Protein AF-A0A3B0ZQC6-F1 (afdb_monomer_lite)

pLDDT: mean 81.25, std 19.25, range [37.91, 97.5]

InterPro domains:
  IPR002727 Protein of unknown function DUF47 [PTHR36536] (2-80)
  IPR018445 Putative phosphate transport regulator [PF01865] (7-80)
  IPR038078 PhoU-like domain superfamily [G3DSA:1.20.58.220] (1-80)

Radius of gyration: 18.45 Å; chains: 1; bounding box: 35×27×53 Å

Secondary structure (DSSP, 8-state):
---TTHHHHSS-TTHHHHHHHHHHHHHHHHHHHHHHHHHTT-HHHHHHHHHHHHHHHHHHHHHHHHHHHHS-TT---S--

Organism: NCBI:txid652676

Structure (mmCIF, N/CA/C/O backbone):
data_AF-A0A3B0ZQC6-F1
#
_entry.id   AF-A0A3B0ZQC6-F1
#
loop_
_atom_site.group_PDB
_atom_site.id
_atom_site.type_symbol
_atom_site.label_atom_id
_atom_site.label_alt_id
_atom_site.label_comp_id
_atom_site.label_asym_id
_atom_site.label_entity_id
_atom_site.label_seq_id
_atom_site.pdbx_PDB_ins_code
_atom_site.Cartn_x
_atom_site.Cartn_y
_atom_site.Cartn_z
_atom_site.occupancy
_atom_site.B_iso_or_equiv
_atom_site.auth_seq_id
_atom_site.auth_comp_id
_atom_site.auth_asym_id
_atom_site.auth_atom_id
_atom_site.pdbx_PDB_model_num
ATOM 1 N N . MET A 1 1 ? 19.871 -17.181 -36.425 1.00 37.91 1 MET A N 1
ATOM 2 C CA . MET A 1 1 ? 19.779 -15.719 -36.616 1.00 37.91 1 MET A CA 1
ATOM 3 C C . MET A 1 1 ? 18.750 -15.203 -35.633 1.00 37.91 1 MET A C 1
ATOM 5 O O . MET A 1 1 ? 17.605 -15.628 -35.688 1.00 37.91 1 MET A O 1
ATOM 9 N N . SER A 1 2 ? 19.197 -14.430 -34.650 1.00 42.81 2 SER A N 1
ATOM 10 C CA . SER A 1 2 ? 18.386 -13.911 -33.550 1.00 42.81 2 SER A CA 1
ATOM 11 C C . SER A 1 2 ? 17.349 -12.917 -34.074 1.00 42.81 2 SER A C 1
ATOM 13 O O . SER A 1 2 ? 17.698 -11.890 -34.652 1.00 42.81 2 SER A O 1
ATOM 15 N N . ASN A 1 3 ? 16.067 -13.235 -33.876 1.00 44.22 3 ASN A N 1
ATOM 16 C CA . ASN A 1 3 ? 14.941 -12.374 -34.229 1.00 44.22 3 ASN A CA 1
ATOM 17 C C . ASN A 1 3 ? 14.928 -11.128 -33.329 1.00 44.22 3 ASN A C 1
ATOM 19 O O . ASN A 1 3 ? 14.244 -11.090 -32.311 1.00 44.22 3 ASN A O 1
ATOM 23 N N . TYR A 1 4 ? 15.673 -10.102 -33.740 1.00 57.44 4 TYR A N 1
ATOM 24 C CA . TYR A 1 4 ? 15.719 -8.756 -33.153 1.00 57.44 4 TYR A CA 1
ATOM 25 C C . TYR A 1 4 ? 14.319 -8.138 -32.965 1.00 57.44 4 TYR A C 1
ATOM 27 O O . TYR A 1 4 ? 14.058 -7.399 -32.019 1.00 57.44 4 TYR A O 1
ATOM 35 N N . VAL A 1 5 ? 13.385 -8.523 -33.836 1.00 53.66 5 VAL A N 1
ATOM 36 C CA . VAL A 1 5 ? 11.981 -8.107 -33.795 1.00 53.66 5 VAL A CA 1
ATOM 37 C C . VAL A 1 5 ? 11.223 -8.793 -32.648 1.00 53.66 5 VAL A C 1
ATOM 39 O O . VAL A 1 5 ? 10.422 -8.161 -31.975 1.00 53.66 5 VAL A O 1
ATOM 42 N N . TYR A 1 6 ? 11.525 -10.057 -32.333 1.00 47.50 6 TYR A N 1
ATOM 43 C CA . TYR A 1 6 ? 10.880 -10.778 -31.226 1.00 47.50 6 TYR A CA 1
ATOM 44 C C . TYR A 1 6 ? 11.316 -10.235 -29.855 1.00 47.50 6 TYR A C 1
ATOM 46 O O . TYR A 1 6 ? 10.504 -10.156 -28.940 1.00 47.50 6 TYR A O 1
ATOM 54 N N . SER A 1 7 ? 12.558 -9.752 -29.722 1.00 51.38 7 SER A N 1
ATOM 55 C CA . SER A 1 7 ? 13.003 -9.025 -28.520 1.00 51.38 7 SER A CA 1
ATOM 56 C C . SER A 1 7 ? 12.371 -7.637 -28.354 1.00 51.38 7 SER A C 1
ATOM 58 O O . SER A 1 7 ? 12.447 -7.082 -27.264 1.00 51.38 7 SER A O 1
ATOM 60 N N . MET A 1 8 ? 11.734 -7.086 -29.394 1.00 54.31 8 MET A N 1
ATOM 61 C CA . MET A 1 8 ? 10.955 -5.841 -29.306 1.00 54.31 8 MET A CA 1
ATOM 62 C C . MET A 1 8 ? 9.480 -6.072 -28.936 1.00 54.31 8 MET A C 1
ATOM 64 O O . MET A 1 8 ? 8.817 -5.132 -28.511 1.00 54.31 8 MET A O 1
ATOM 68 N N . PHE A 1 9 ? 8.971 -7.306 -29.055 1.00 55.88 9 PHE A N 1
ATOM 69 C CA . PHE A 1 9 ? 7.561 -7.649 -28.803 1.00 55.88 9 PHE A CA 1
ATOM 70 C C . PHE A 1 9 ? 7.357 -8.753 -27.742 1.00 55.88 9 PHE A C 1
ATOM 72 O O . PHE A 1 9 ? 6.228 -9.173 -27.506 1.00 55.88 9 PHE A O 1
ATOM 79 N N . GLY A 1 10 ? 8.425 -9.218 -27.080 1.00 46.97 10 GLY A N 1
ATOM 80 C CA . GLY A 1 10 ? 8.409 -10.315 -26.093 1.00 46.97 10 GLY A CA 1
ATOM 81 C C . GLY A 1 10 ? 7.844 -9.979 -24.703 1.00 46.97 10 GLY A C 1
ATOM 82 O O . GLY A 1 10 ? 7.867 -10.818 -23.810 1.00 46.97 10 GLY A O 1
ATOM 83 N N . GLY A 1 11 ? 7.324 -8.773 -24.515 1.00 53.31 11 GLY A N 1
ATOM 84 C CA . GLY A 1 11 ? 6.568 -8.328 -23.350 1.00 53.31 11 GLY A CA 1
ATOM 85 C C . GLY A 1 11 ? 5.983 -6.974 -23.711 1.00 53.31 11 GLY A C 1
ATOM 86 O O . GLY A 1 11 ? 6.697 -6.145 -24.275 1.00 53.31 11 GLY A O 1
ATOM 87 N N . SER A 1 12 ? 4.686 -6.758 -23.489 1.00 60.84 12 SER A N 1
ATOM 88 C CA . SER A 1 12 ? 4.072 -5.470 -23.820 1.00 60.84 12 SER A CA 1
ATOM 89 C C . SER A 1 12 ? 4.890 -4.346 -23.165 1.00 60.84 12 SER A C 1
ATOM 91 O O . SER A 1 12 ? 5.112 -4.414 -21.955 1.00 60.84 12 SER A O 1
ATOM 93 N N . PRO A 1 13 ? 5.324 -3.300 -23.893 1.00 61.06 13 PRO A N 1
ATOM 94 C CA . PRO A 1 13 ? 6.033 -2.164 -23.295 1.00 61.06 13 PRO A CA 1
ATOM 95 C C . PRO A 1 13 ? 5.187 -1.430 -22.237 1.00 61.06 13 PRO A C 1
ATOM 97 O O . PRO A 1 13 ? 5.707 -0.611 -21.486 1.00 61.06 13 PRO A O 1
ATOM 100 N N . MET A 1 14 ? 3.892 -1.757 -22.147 1.00 71.38 14 M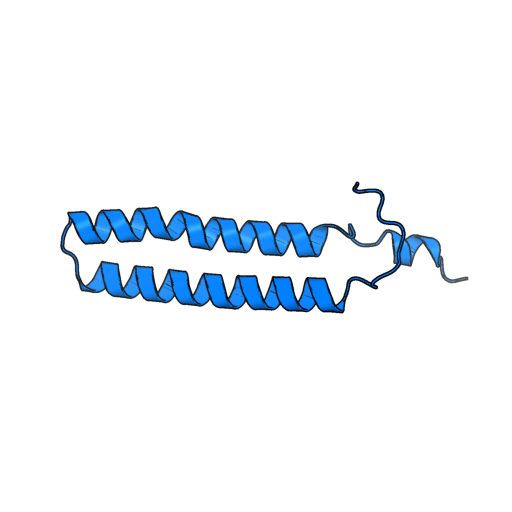ET A N 1
ATOM 101 C CA . MET A 1 14 ? 2.960 -1.279 -21.128 1.00 71.38 14 MET A CA 1
ATOM 102 C C . MET A 1 14 ? 2.894 -2.165 -19.879 1.00 71.38 14 MET A C 1
ATOM 104 O O . MET A 1 14 ? 2.285 -1.748 -18.900 1.00 71.38 14 MET A O 1
ATOM 108 N N . GLN A 1 15 ? 3.491 -3.361 -19.874 1.00 78.50 15 GLN A N 1
ATOM 109 C CA . GLN A 1 15 ? 3.435 -4.277 -18.729 1.00 78.50 15 GLN A CA 1
ATOM 110 C C . GLN A 1 15 ? 3.920 -3.612 -17.426 1.00 78.50 15 GLN A C 1
ATOM 112 O O . GLN A 1 15 ? 3.169 -3.633 -16.455 1.00 78.50 15 GLN A O 1
ATOM 117 N N . PRO A 1 16 ? 5.065 -2.897 -17.394 1.00 82.12 16 PRO A N 1
ATOM 118 C CA . PRO A 1 16 ? 5.515 -2.244 -16.162 1.00 82.12 16 PRO A CA 1
ATOM 119 C C . PRO A 1 16 ? 4.577 -1.117 -15.700 1.00 82.12 16 PRO A C 1
ATOM 121 O O . PRO A 1 16 ? 4.496 -0.813 -14.510 1.00 82.12 16 PRO A O 1
ATOM 124 N N . LEU A 1 17 ? 3.860 -0.487 -16.638 1.00 85.19 17 LEU A N 1
ATOM 125 C CA . LEU A 1 17 ? 2.840 0.512 -16.328 1.00 85.19 17 LEU A CA 1
ATOM 126 C C . LEU A 1 17 ? 1.602 -0.151 -15.710 1.00 85.19 17 LEU A C 1
ATOM 128 O O . LEU A 1 17 ? 1.076 0.357 -14.726 1.00 85.19 17 LEU A O 1
ATOM 132 N N . GLN A 1 18 ? 1.163 -1.288 -16.255 1.00 87.94 18 GLN A N 1
ATOM 133 C CA . GLN A 1 18 ? 0.047 -2.069 -15.715 1.00 87.94 18 GLN A CA 1
ATOM 134 C C . GLN A 1 18 ? 0.357 -2.587 -14.309 1.00 87.94 18 GLN A C 1
ATOM 136 O O . GLN A 1 18 ? -0.491 -2.474 -13.428 1.00 87.94 18 GLN A O 1
ATOM 141 N N . ASP A 1 19 ? 1.579 -3.066 -14.077 1.00 89.62 19 ASP A N 1
ATOM 142 C CA . ASP A 1 19 ? 2.023 -3.525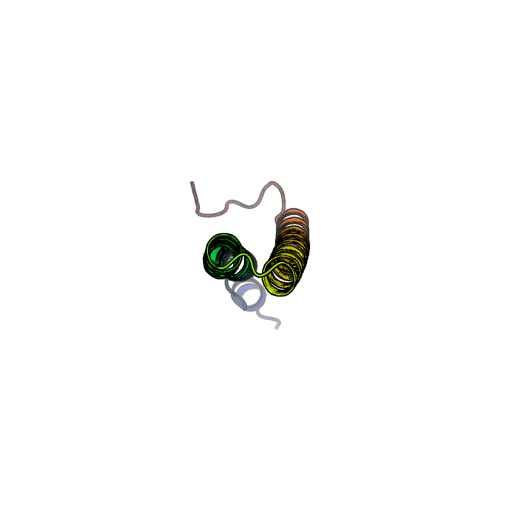 -12.760 1.00 89.62 19 ASP A CA 1
ATOM 143 C C . ASP A 1 19 ? 2.008 -2.368 -11.744 1.00 89.62 19 ASP A C 1
ATOM 145 O O . ASP A 1 19 ? 1.499 -2.510 -10.632 1.00 89.62 19 ASP A O 1
ATOM 149 N N . HIS A 1 20 ? 2.481 -1.177 -12.140 1.00 92.50 20 HIS A N 1
ATOM 150 C CA . HIS A 1 20 ? 2.371 0.025 -11.309 1.00 92.50 20 HIS A CA 1
ATOM 151 C C . HIS A 1 20 ? 0.908 0.408 -11.033 1.00 92.50 20 HIS A C 1
AT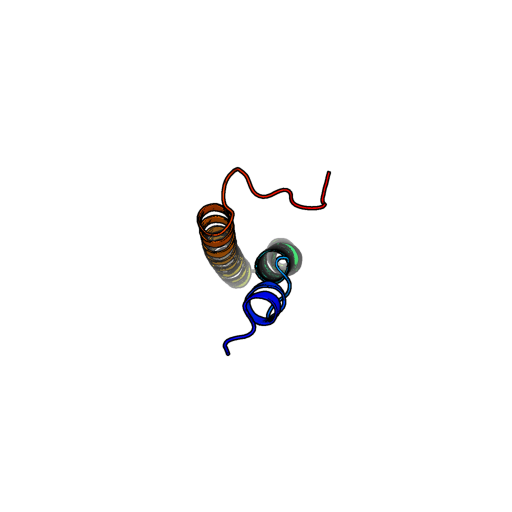OM 153 O O . HIS A 1 20 ? 0.560 0.719 -9.895 1.00 92.50 20 HIS A O 1
ATOM 159 N N . MET A 1 21 ? 0.035 0.364 -12.044 1.00 91.62 21 MET A N 1
ATOM 160 C CA . MET A 1 21 ? -1.393 0.661 -11.883 1.00 91.62 21 MET A CA 1
ATOM 161 C C . MET A 1 21 ? -2.084 -0.323 -10.936 1.00 91.62 21 MET A C 1
ATOM 163 O O . MET A 1 21 ? -2.883 0.105 -10.105 1.00 91.62 21 MET A O 1
ATOM 167 N N . ALA A 1 22 ? -1.760 -1.614 -11.021 1.00 93.69 22 ALA A N 1
ATOM 168 C CA . ALA A 1 22 ? -2.264 -2.624 -10.097 1.00 93.69 22 ALA A CA 1
ATOM 169 C C . ALA A 1 22 ? -1.839 -2.312 -8.654 1.00 93.69 22 ALA A C 1
ATOM 171 O O . ALA A 1 22 ? -2.664 -2.351 -7.744 1.00 93.69 22 ALA A O 1
ATOM 172 N N . GLN A 1 23 ? -0.584 -1.905 -8.455 1.00 93.56 23 GLN A N 1
ATOM 173 C CA . GLN A 1 23 ? -0.077 -1.534 -7.136 1.00 93.56 23 GLN A CA 1
ATOM 174 C C . GLN A 1 23 ? -0.758 -0.280 -6.567 1.00 93.56 23 GLN A C 1
ATOM 176 O O . GLN A 1 23 ? -1.123 -0.243 -5.392 1.00 93.56 23 GLN A O 1
ATOM 181 N N . VAL A 1 24 ? -0.980 0.740 -7.401 1.00 95.69 24 VAL A N 1
ATOM 182 C CA . VAL A 1 24 ? -1.727 1.948 -7.015 1.00 95.69 24 VAL A CA 1
ATOM 183 C C . VAL A 1 24 ? -3.177 1.610 -6.674 1.00 95.69 24 VAL A C 1
ATOM 185 O O . VAL A 1 24 ? -3.716 2.157 -5.714 1.00 95.69 24 VAL A O 1
ATOM 188 N N . HIS A 1 25 ? -3.800 0.696 -7.419 1.00 95.75 25 HIS A N 1
ATOM 189 C CA . HIS A 1 25 ? -5.151 0.233 -7.122 1.00 95.75 25 HIS A CA 1
ATOM 190 C C . HIS A 1 25 ? -5.227 -0.421 -5.739 1.00 95.75 25 HIS A C 1
ATOM 192 O O . HIS A 1 25 ? -6.076 -0.025 -4.948 1.00 95.75 25 HIS A O 1
ATOM 198 N N . LEU A 1 26 ? -4.299 -1.329 -5.410 1.00 94.12 26 LEU A N 1
ATOM 199 C CA . LEU A 1 26 ? -4.222 -1.946 -4.079 1.00 94.12 26 LEU A CA 1
ATOM 200 C C . LEU A 1 26 ? -4.060 -0.897 -2.970 1.00 94.12 26 LEU A C 1
ATOM 202 O O . LEU A 1 26 ? -4.790 -0.927 -1.984 1.00 94.12 26 LEU A O 1
ATOM 206 N N . CYS A 1 27 ? -3.165 0.075 -3.165 1.00 96.19 27 CYS A N 1
ATOM 207 C CA . CYS A 1 27 ? -2.977 1.185 -2.229 1.00 96.19 27 CYS A CA 1
ATOM 208 C C . CYS A 1 27 ? -4.275 1.980 -1.999 1.00 96.19 27 CYS A C 1
ATOM 210 O O . CYS A 1 27 ? -4.640 2.272 -0.862 1.00 96.19 27 CYS A O 1
ATOM 212 N N . ALA A 1 28 ? -5.006 2.299 -3.071 1.00 96.19 28 ALA A N 1
ATOM 213 C CA . ALA A 1 28 ? -6.270 3.024 -2.977 1.00 96.19 28 ALA A CA 1
ATOM 214 C C . ALA A 1 28 ? -7.384 2.190 -2.322 1.00 96.19 28 ALA A C 1
ATOM 216 O O . ALA A 1 28 ? -8.205 2.740 -1.590 1.00 96.19 28 ALA A O 1
ATOM 217 N N . SER A 1 29 ? -7.414 0.875 -2.550 1.00 95.44 29 SER A N 1
ATOM 218 C CA . SER A 1 29 ? -8.387 -0.030 -1.932 1.00 95.44 29 SER A CA 1
ATOM 219 C C . SER A 1 29 ? -8.234 -0.111 -0.410 1.00 95.44 29 SER A C 1
ATOM 221 O O . SER A 1 29 ? -9.244 -0.180 0.289 1.00 95.44 29 SER A O 1
ATOM 223 N N . GLU A 1 30 ? -7.013 -0.008 0.122 1.00 95.62 30 GLU A N 1
ATOM 224 C CA . GLU A 1 30 ? -6.771 0.020 1.574 1.00 95.62 30 GLU A CA 1
ATOM 225 C C . GLU A 1 30 ? -7.385 1.238 2.276 1.00 95.62 30 GLU A C 1
ATOM 227 O O . GLU A 1 30 ? -7.664 1.186 3.474 1.00 95.62 30 GLU A O 1
ATOM 232 N N . LEU A 1 31 ? -7.663 2.330 1.553 1.00 96.38 31 LEU A N 1
ATOM 233 C CA . LEU A 1 31 ? -8.348 3.484 2.140 1.00 96.38 31 LEU A CA 1
ATOM 234 C C . LEU A 1 31 ? -9.753 3.123 2.631 1.00 96.38 31 LEU A C 1
ATOM 236 O O . LEU A 1 31 ? -10.200 3.686 3.627 1.00 96.38 31 LEU A O 1
ATOM 240 N N . VAL A 1 32 ? -10.434 2.173 1.982 1.00 96.19 32 VAL A N 1
ATOM 241 C CA . VAL A 1 32 ? -11.748 1.692 2.437 1.00 96.19 32 VAL A CA 1
ATOM 242 C C . VAL A 1 32 ? -11.614 1.049 3.818 1.00 96.19 32 VAL A C 1
ATOM 244 O O . VAL A 1 32 ? -12.311 1.447 4.748 1.00 96.19 32 VAL A O 1
ATOM 247 N N . VAL A 1 33 ? -10.644 0.144 3.980 1.00 94.94 33 VAL A N 1
ATOM 248 C CA . VAL A 1 33 ? -10.350 -0.532 5.256 1.00 94.94 33 VAL A CA 1
ATOM 249 C C . VAL A 1 33 ? -9.937 0.470 6.333 1.00 94.94 33 VAL A C 1
ATOM 251 O O . VAL A 1 33 ? -10.359 0.358 7.484 1.00 94.94 33 VAL A O 1
ATOM 254 N N . PHE A 1 34 ? -9.133 1.469 5.968 1.00 97.25 34 PHE A N 1
ATOM 255 C CA . PHE A 1 34 ? -8.723 2.536 6.873 1.00 97.25 34 PHE A CA 1
ATOM 256 C C . PHE A 1 34 ? -9.924 3.343 7.380 1.00 97.25 34 PHE A C 1
ATOM 258 O O . PHE A 1 34 ? -10.058 3.541 8.585 1.00 97.25 34 PHE A O 1
ATOM 265 N N . PHE A 1 35 ? -10.813 3.792 6.488 1.00 97.31 35 PHE A N 1
ATOM 266 C CA . PHE A 1 35 ? -11.979 4.578 6.890 1.00 97.31 35 PHE A CA 1
ATOM 267 C C . PHE A 1 35 ? -12.981 3.763 7.710 1.00 97.31 35 PHE A C 1
ATOM 269 O O . PHE A 1 35 ? -13.510 4.295 8.682 1.00 97.31 35 PHE A O 1
ATOM 276 N N . GLU A 1 36 ? -13.193 2.485 7.387 1.00 97.12 36 GLU A N 1
ATOM 277 C CA . GLU A 1 36 ? -13.974 1.573 8.234 1.00 97.12 36 GLU A CA 1
ATOM 278 C C . GLU A 1 36 ? -13.391 1.500 9.650 1.00 97.12 36 GLU A C 1
ATOM 280 O O . GLU A 1 36 ? -14.103 1.713 10.626 1.00 97.12 36 GLU A O 1
ATOM 285 N N . ALA A 1 37 ? -12.077 1.301 9.771 1.00 96.62 37 ALA A N 1
ATOM 286 C CA . ALA A 1 37 ? -11.402 1.242 11.064 1.00 96.62 37 ALA A CA 1
ATOM 287 C C . ALA A 1 37 ? -11.494 2.561 11.854 1.00 96.62 37 ALA A C 1
ATOM 289 O O . ALA A 1 37 ? -11.625 2.540 13.077 1.00 96.62 37 ALA A O 1
ATOM 290 N N . VAL A 1 38 ? -11.456 3.711 11.168 1.00 96.94 38 VAL A N 1
ATOM 291 C CA . VAL A 1 38 ? -11.669 5.033 11.782 1.00 96.94 38 VAL A CA 1
ATOM 292 C C . VAL A 1 38 ? -13.098 5.180 12.305 1.00 96.94 38 VAL A C 1
ATOM 294 O O . VAL A 1 38 ? -13.281 5.681 13.414 1.00 96.94 38 VAL A O 1
ATOM 297 N N . ILE A 1 39 ? -14.098 4.743 11.535 1.00 97.50 39 ILE A N 1
ATOM 298 C CA . ILE A 1 39 ? -15.512 4.769 11.941 1.00 97.50 39 ILE A CA 1
ATOM 299 C C . ILE A 1 39 ? -15.732 3.877 13.169 1.00 97.50 39 ILE A C 1
ATOM 301 O O . ILE A 1 39 ? -16.378 4.307 14.124 1.00 97.50 39 ILE A O 1
ATOM 305 N N . ASP A 1 40 ? -15.131 2.687 13.173 1.00 97.06 40 ASP A N 1
ATOM 306 C CA . ASP A 1 40 ? -15.211 1.715 14.268 1.00 97.06 40 ASP A CA 1
ATOM 307 C C . ASP 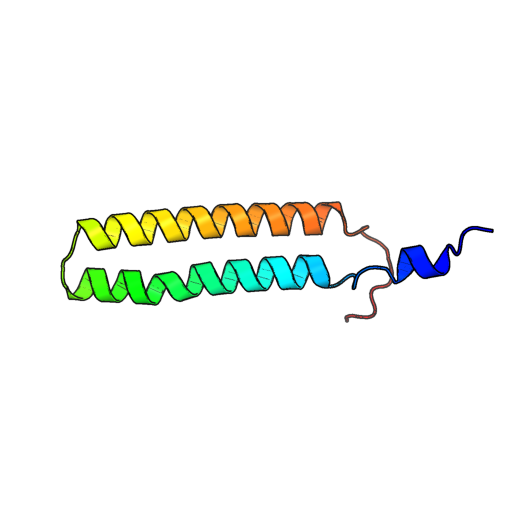A 1 40 ? -14.343 2.096 15.487 1.00 97.06 40 ASP A C 1
ATOM 309 O O . ASP A 1 40 ? -14.396 1.431 16.520 1.00 97.06 40 ASP A O 1
ATOM 313 N N . GLN A 1 41 ? -13.546 3.169 15.386 1.00 96.75 41 GLN A N 1
ATOM 314 C CA . GLN A 1 41 ? -12.565 3.614 16.389 1.00 96.75 41 GLN A CA 1
ATOM 315 C C . GLN A 1 41 ? -11.527 2.541 16.774 1.00 96.75 41 GLN A C 1
ATOM 317 O O . GLN A 1 41 ? -10.928 2.592 17.853 1.00 96.75 41 GLN A O 1
ATOM 322 N N . ASP A 1 42 ? -11.262 1.587 15.880 1.00 97.50 42 ASP A N 1
ATOM 323 C CA . ASP A 1 42 ? -10.281 0.525 16.088 1.00 97.50 42 ASP A CA 1
ATOM 324 C C . ASP A 1 42 ? -8.869 1.025 15.756 1.00 97.50 42 ASP A C 1
ATOM 326 O O . ASP A 1 42 ? -8.380 0.933 14.629 1.00 97.50 42 ASP A O 1
ATOM 330 N N . ILE A 1 43 ? -8.187 1.545 16.775 1.00 94.44 43 ILE A N 1
ATOM 331 C CA . ILE A 1 43 ? -6.832 2.100 16.658 1.00 94.44 43 ILE A CA 1
ATOM 332 C C . ILE A 1 43 ? -5.823 1.087 16.101 1.00 94.44 43 ILE A C 1
ATOM 334 O O . ILE A 1 43 ? -4.935 1.469 15.334 1.00 94.44 43 ILE A O 1
ATOM 338 N N . ALA A 1 44 ? -5.948 -0.196 16.452 1.00 96.50 44 ALA A N 1
ATOM 339 C CA . ALA A 1 44 ? -5.030 -1.224 15.972 1.00 96.50 44 ALA A CA 1
ATOM 340 C C . ALA A 1 44 ? -5.222 -1.460 14.469 1.00 96.50 44 ALA A C 1
ATOM 342 O O . ALA A 1 44 ? -4.247 -1.496 13.711 1.00 96.50 44 ALA A O 1
ATOM 343 N N . ARG A 1 45 ? -6.478 -1.540 14.016 1.00 95.94 45 ARG A N 1
ATOM 344 C CA . ARG A 1 45 ? -6.813 -1.699 12.597 1.00 95.94 45 ARG A CA 1
ATOM 345 C C . ARG A 1 45 ? -6.455 -0.455 11.779 1.00 95.94 45 ARG A C 1
ATOM 347 O O . ARG A 1 45 ? -5.953 -0.600 10.667 1.00 95.94 45 ARG A O 1
ATOM 354 N N . ILE A 1 46 ? -6.594 0.747 12.344 1.00 96.56 46 ILE A N 1
ATOM 355 C CA . ILE A 1 46 ? -6.138 2.007 11.727 1.00 96.56 46 ILE A CA 1
ATOM 356 C C . ILE A 1 46 ? -4.624 1.969 11.468 1.00 96.56 46 ILE A C 1
ATOM 358 O O . ILE A 1 46 ? -4.181 2.256 10.356 1.00 96.56 46 ILE A O 1
ATOM 362 N N . GLN A 1 47 ? -3.822 1.598 12.472 1.00 97.06 47 GLN A N 1
ATOM 363 C CA . GLN A 1 47 ? -2.360 1.526 12.341 1.00 97.06 47 GLN A CA 1
ATOM 364 C C . GLN A 1 47 ? -1.918 0.453 11.337 1.00 97.06 47 GLN A C 1
ATOM 366 O O . GLN A 1 47 ? -0.984 0.672 10.560 1.00 97.06 47 GLN A O 1
ATOM 371 N N . ALA A 1 48 ? -2.605 -0.691 11.316 1.00 96.81 48 ALA A N 1
ATOM 372 C CA . ALA A 1 48 ? -2.339 -1.762 10.362 1.00 96.81 48 ALA A CA 1
ATOM 373 C C . ALA A 1 48 ? -2.649 -1.337 8.915 1.00 96.81 48 ALA A C 1
ATOM 375 O O . ALA A 1 48 ? -1.820 -1.538 8.023 1.00 96.81 48 ALA A O 1
ATOM 376 N N . ALA A 1 49 ? -3.797 -0.692 8.688 1.00 96.19 49 ALA A N 1
ATOM 377 C CA . ALA A 1 49 ? -4.178 -0.167 7.379 1.00 96.19 49 ALA A CA 1
ATOM 378 C C . ALA A 1 49 ? -3.211 0.936 6.916 1.00 96.19 49 ALA A C 1
ATOM 380 O O . ALA A 1 49 ? -2.714 0.891 5.795 1.00 96.19 49 ALA A O 1
ATOM 381 N N . GLN A 1 50 ? -2.844 1.874 7.797 1.00 96.25 50 GLN A N 1
ATOM 382 C CA . GLN A 1 50 ? -1.852 2.912 7.493 1.00 96.25 50 GLN A CA 1
ATOM 383 C C . GLN A 1 50 ? -0.504 2.308 7.073 1.00 96.25 50 GLN A C 1
ATOM 385 O O . GLN A 1 50 ? 0.083 2.726 6.075 1.00 96.25 50 GLN A O 1
ATOM 390 N N . THR A 1 51 ? -0.018 1.314 7.817 1.00 96.88 51 THR A N 1
ATOM 391 C CA . THR A 1 51 ? 1.243 0.629 7.502 1.00 96.88 51 THR A CA 1
ATOM 392 C C . THR A 1 51 ? 1.171 -0.047 6.132 1.00 96.88 51 THR A C 1
ATOM 394 O O . THR A 1 51 ? 2.110 0.046 5.342 1.00 96.88 51 THR A O 1
ATOM 397 N N . SER A 1 52 ? 0.039 -0.678 5.820 1.00 96.31 52 SER A N 1
ATOM 398 C CA . SER A 1 52 ? -0.199 -1.326 4.527 1.00 96.31 52 SER A CA 1
ATOM 399 C C . SER A 1 52 ? -0.218 -0.314 3.378 1.00 96.31 52 SER A C 1
ATOM 401 O O . SER A 1 52 ? 0.467 -0.523 2.378 1.00 96.31 52 SER A O 1
ATOM 403 N N . ILE A 1 53 ? -0.887 0.830 3.556 1.00 97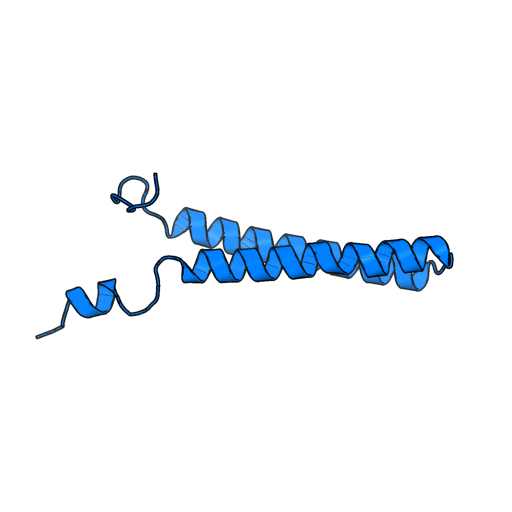.06 53 ILE A N 1
ATOM 404 C CA . ILE A 1 53 ? -0.904 1.943 2.591 1.00 97.06 53 ILE A CA 1
ATOM 405 C C . ILE A 1 53 ? 0.517 2.440 2.297 1.00 97.06 53 ILE A C 1
ATOM 407 O O . ILE A 1 53 ? 0.897 2.556 1.133 1.00 97.06 53 ILE A O 1
ATOM 411 N N . VAL A 1 54 ? 1.325 2.695 3.332 1.00 97.06 54 VAL A N 1
ATOM 412 C CA . VAL A 1 54 ? 2.716 3.157 3.167 1.00 97.06 54 VAL A CA 1
ATOM 413 C C . VAL A 1 54 ? 3.559 2.120 2.424 1.00 97.06 54 VAL A C 1
ATOM 415 O O . VAL A 1 54 ? 4.326 2.468 1.530 1.00 97.06 54 VAL A O 1
ATOM 418 N N . ASN A 1 55 ? 3.397 0.835 2.741 1.00 96.50 55 ASN A N 1
ATOM 419 C CA . ASN A 1 55 ? 4.104 -0.228 2.032 1.00 96.50 55 ASN A CA 1
ATOM 420 C C . ASN A 1 55 ? 3.706 -0.281 0.551 1.00 96.50 55 ASN A C 1
ATOM 422 O O . ASN A 1 55 ? 4.574 -0.385 -0.315 1.00 96.50 55 ASN A O 1
ATOM 426 N N . PHE A 1 56 ? 2.412 -0.175 0.242 1.00 96.25 56 PHE A N 1
ATOM 427 C CA . PHE A 1 56 ? 1.948 -0.191 -1.141 1.00 96.25 56 PHE A CA 1
ATOM 428 C C . PHE A 1 56 ? 2.394 1.039 -1.933 1.00 96.25 56 PHE A C 1
ATOM 430 O O . PHE A 1 56 ? 2.755 0.891 -3.101 1.00 96.25 56 PHE A O 1
ATOM 437 N N . GLU A 1 57 ? 2.442 2.217 -1.308 1.00 96.19 57 GLU A N 1
ATOM 438 C CA . GLU A 1 57 ? 3.000 3.436 -1.902 1.00 96.19 57 GLU A CA 1
ATOM 439 C C . GLU A 1 57 ? 4.484 3.267 -2.247 1.00 96.19 57 GLU A C 1
ATOM 441 O O . GLU A 1 57 ? 4.871 3.510 -3.393 1.00 96.19 57 GLU A O 1
ATOM 446 N N . HIS A 1 58 ? 5.291 2.741 -1.321 1.00 96.62 58 HIS A N 1
ATOM 447 C CA . HIS A 1 58 ? 6.714 2.514 -1.565 1.00 96.62 58 HIS A CA 1
ATOM 448 C C . HIS A 1 58 ? 6.961 1.537 -2.722 1.00 96.62 58 HIS A C 1
ATOM 450 O O . HIS A 1 58 ? 7.851 1.760 -3.548 1.00 96.62 58 HIS A O 1
ATOM 456 N N . GLU A 1 59 ? 6.187 0.453 -2.814 1.00 94.75 59 GLU A N 1
ATOM 457 C CA . GLU A 1 59 ? 6.282 -0.479 -3.943 1.00 94.75 59 GLU A CA 1
ATOM 458 C C . GLU A 1 59 ? 5.839 0.173 -5.261 1.00 94.75 59 GLU A C 1
ATOM 460 O O . GLU A 1 59 ? 6.489 -0.005 -6.296 1.00 94.75 59 GLU A O 1
ATOM 465 N N . ALA A 1 60 ? 4.790 0.999 -5.234 1.00 93.62 60 ALA A N 1
ATOM 466 C CA . ALA A 1 60 ? 4.359 1.748 -6.406 1.00 93.62 60 ALA A CA 1
ATOM 467 C C . ALA A 1 60 ? 5.452 2.726 -6.876 1.00 93.62 60 ALA A C 1
ATOM 469 O O . ALA A 1 60 ? 5.729 2.794 -8.078 1.00 93.62 60 ALA A O 1
ATOM 470 N N . ASP A 1 61 ? 6.122 3.441 -5.969 1.00 94.06 61 ASP A N 1
ATOM 471 C CA . ASP A 1 61 ? 7.202 4.364 -6.332 1.00 94.06 61 ASP A CA 1
ATOM 472 C C . ASP A 1 61 ? 8.434 3.633 -6.890 1.00 94.06 61 ASP A C 1
ATOM 474 O O . ASP A 1 61 ? 9.022 4.077 -7.882 1.00 94.06 61 ASP A O 1
ATOM 478 N N . LYS A 1 62 ? 8.777 2.449 -6.361 1.00 93.44 62 LYS A N 1
ATOM 479 C CA . LYS A 1 62 ? 9.825 1.589 -6.944 1.00 93.44 62 LYS A CA 1
ATOM 480 C C . LYS A 1 62 ? 9.513 1.226 -8.395 1.00 93.44 62 LYS A C 1
ATOM 482 O O . LYS A 1 62 ? 10.382 1.375 -9.261 1.00 93.44 62 LYS A O 1
ATOM 487 N N . LEU A 1 63 ? 8.279 0.802 -8.677 1.00 89.62 63 LEU A N 1
ATOM 488 C CA . LEU A 1 63 ? 7.830 0.477 -10.034 1.00 89.62 63 LEU A CA 1
ATOM 489 C C . LEU A 1 63 ? 7.881 1.708 -10.947 1.00 89.62 63 LEU A C 1
ATOM 491 O O . LEU A 1 63 ? 8.440 1.644 -12.042 1.00 89.62 63 LEU A O 1
ATOM 495 N N . LYS A 1 64 ? 7.408 2.862 -10.472 1.00 89.50 64 LYS A N 1
ATOM 496 C CA . LYS A 1 64 ? 7.470 4.144 -11.192 1.00 89.50 64 LYS A CA 1
ATOM 497 C C . LYS A 1 64 ? 8.905 4.573 -11.500 1.00 89.50 64 LYS A C 1
ATOM 499 O O . LYS A 1 64 ? 9.186 5.075 -12.591 1.00 89.50 64 LYS A O 1
ATOM 504 N N . LYS A 1 65 ? 9.835 4.389 -10.563 1.00 88.38 65 LYS A N 1
ATOM 505 C CA . LYS A 1 65 ? 11.254 4.702 -10.760 1.00 88.38 65 LYS A CA 1
ATOM 506 C C . LYS A 1 65 ? 11.886 3.774 -11.794 1.00 88.38 65 LYS A C 1
ATOM 508 O O . LYS A 1 65 ? 12.580 4.263 -12.682 1.00 88.38 65 LYS A O 1
ATOM 513 N N . SER A 1 66 ? 11.607 2.473 -11.714 1.00 85.75 66 SER A N 1
ATOM 514 C CA . SER A 1 66 ? 12.044 1.482 -12.706 1.00 85.75 66 SER A CA 1
ATOM 515 C C . SER A 1 66 ? 11.525 1.828 -14.105 1.00 85.75 66 SER A C 1
ATOM 517 O O . SER A 1 66 ? 12.310 1.944 -15.046 1.00 85.75 66 SER A O 1
ATOM 519 N N . LEU A 1 67 ? 10.228 2.138 -14.214 1.00 82.56 67 LEU A N 1
ATOM 520 C CA . LEU A 1 67 ? 9.579 2.603 -15.437 1.00 82.56 67 LEU A CA 1
ATOM 521 C C . LEU A 1 67 ? 10.338 3.804 -16.029 1.00 82.56 67 LEU A C 1
ATOM 523 O O . LEU A 1 67 ? 10.805 3.741 -17.163 1.00 82.56 67 LEU A O 1
ATOM 527 N N . ARG A 1 68 ? 10.572 4.859 -15.239 1.00 81.12 68 ARG A N 1
ATOM 528 C CA . ARG A 1 68 ? 11.291 6.071 -15.681 1.00 81.12 68 ARG A CA 1
ATOM 529 C C . ARG A 1 68 ? 12.732 5.826 -16.128 1.00 81.12 68 ARG A C 1
ATOM 531 O O . ARG A 1 68 ? 13.221 6.578 -16.965 1.00 81.12 68 ARG A O 1
ATOM 538 N N . LEU A 1 69 ? 13.421 4.847 -15.543 1.00 82.06 69 LEU A N 1
ATOM 539 C CA . LEU A 1 69 ? 14.789 4.483 -15.926 1.00 82.06 69 LEU A CA 1
ATOM 540 C C . LEU A 1 69 ? 14.815 3.618 -17.191 1.00 82.06 69 LEU A C 1
ATOM 542 O O . LEU A 1 69 ? 15.726 3.754 -18.002 1.00 82.06 69 LEU A O 1
ATOM 546 N N . SER A 1 70 ? 13.819 2.747 -17.354 1.00 73.12 70 SER A N 1
ATOM 547 C CA . SER A 1 70 ? 13.688 1.844 -18.501 1.00 73.12 70 SER A CA 1
ATOM 548 C C . SER A 1 70 ? 13.164 2.527 -19.767 1.00 73.12 70 SER A C 1
ATOM 550 O O . SER A 1 70 ? 13.428 2.044 -20.864 1.00 73.12 70 SER A O 1
ATOM 552 N N . LEU A 1 71 ? 12.455 3.654 -19.634 1.00 68.62 71 LEU A N 1
ATOM 553 C CA . LEU A 1 71 ? 11.930 4.433 -20.752 1.00 68.62 71 LEU A CA 1
ATOM 554 C C . LEU A 1 71 ? 12.995 5.396 -21.309 1.00 68.62 71 LEU A C 1
ATOM 556 O O . LEU A 1 71 ? 13.315 6.403 -20.668 1.00 68.62 71 LEU A O 1
ATOM 560 N N . PRO A 1 72 ? 13.546 5.143 -22.512 1.00 62.75 72 PRO A N 1
ATOM 561 C CA . PRO A 1 72 ? 14.463 6.079 -23.143 1.00 62.75 72 PRO A CA 1
ATOM 562 C C . PRO A 1 72 ? 13.721 7.364 -23.519 1.00 62.75 72 PRO A C 1
ATOM 564 O O . PRO A 1 72 ? 12.650 7.327 -24.121 1.00 62.75 72 PRO A O 1
ATOM 567 N N . LYS A 1 73 ? 14.329 8.516 -23.217 1.00 57.78 73 LYS A N 1
ATOM 568 C CA . LYS A 1 73 ? 13.774 9.872 -23.414 1.00 57.78 73 LYS A CA 1
ATOM 569 C C . LYS A 1 73 ? 13.483 10.271 -24.880 1.00 57.78 73 LYS A C 1
ATOM 571 O O . LYS A 1 73 ? 13.270 11.448 -25.144 1.00 57.78 73 LYS A O 1
ATOM 576 N N . GLY A 1 74 ? 13.507 9.342 -25.836 1.00 56.28 74 GLY A N 1
ATOM 577 C CA . GLY A 1 74 ? 13.425 9.648 -27.267 1.00 56.28 74 GLY A CA 1
ATOM 578 C C . GLY A 1 74 ? 12.941 8.513 -28.170 1.00 56.28 74 GLY A C 1
ATOM 579 O O . GLY A 1 74 ? 13.214 8.558 -29.365 1.00 56.28 74 GLY A O 1
ATOM 580 N N . MET A 1 75 ? 12.259 7.490 -27.644 1.00 51.88 75 MET A N 1
ATOM 581 C CA . MET A 1 75 ? 11.618 6.490 -28.506 1.00 51.88 75 MET A CA 1
ATOM 582 C C . MET A 1 75 ? 10.189 6.945 -28.808 1.00 51.88 75 MET A C 1
ATOM 584 O O . MET A 1 75 ? 9.439 7.238 -27.880 1.00 51.88 75 MET A O 1
ATOM 588 N N . PHE A 1 76 ? 9.842 7.038 -30.095 1.00 51.25 76 PHE A N 1
ATOM 589 C CA . PHE A 1 76 ? 8.497 7.327 -30.599 1.00 51.25 76 PHE A CA 1
ATOM 590 C C . PHE A 1 76 ? 7.496 6.298 -30.053 1.00 51.25 76 PHE A C 1
ATOM 592 O O . PHE A 1 76 ? 7.245 5.265 -30.670 1.00 51.25 76 PHE A O 1
ATOM 599 N N . LEU A 1 77 ? 6.958 6.551 -28.862 1.00 55.22 77 LEU A N 1
ATOM 600 C CA . LEU A 1 77 ? 5.862 5.775 -28.306 1.00 55.22 77 LEU A CA 1
ATOM 601 C C . LEU A 1 77 ? 4.580 6.194 -29.040 1.00 55.22 77 LEU A C 1
ATOM 603 O O . LEU A 1 77 ? 4.335 7.391 -29.177 1.00 55.22 77 LEU A O 1
ATOM 607 N N . PRO A 1 78 ? 3.738 5.253 -29.499 1.00 50.44 78 PRO A N 1
ATOM 608 C CA . PRO A 1 78 ? 2.481 5.545 -30.195 1.00 50.44 78 PRO A CA 1
ATOM 609 C C . PRO A 1 78 ? 1.366 5.992 -29.229 1.00 50.44 78 PRO A C 1
ATOM 611 O O . PRO A 1 78 ? 0.192 5.705 -29.443 1.00 50.44 78 PRO A O 1
ATOM 614 N N . VAL A 1 79 ? 1.735 6.663 -28.141 1.00 52.84 79 VAL A N 1
ATOM 615 C CA . VAL A 1 79 ? 0.828 7.292 -27.181 1.00 52.84 79 VAL A CA 1
ATOM 616 C C . VAL A 1 79 ? 1.123 8.785 -27.220 1.00 52.84 79 VAL A C 1
ATOM 618 O O . VAL A 1 79 ? 2.259 9.195 -26.984 1.00 52.84 79 VAL A O 1
ATOM 621 N N . SER A 1 80 ? 0.111 9.549 -27.638 1.00 38.66 80 SER A N 1
ATOM 622 C CA . SER A 1 80 ? 0.130 11.014 -27.732 1.00 38.66 80 SER A CA 1
ATOM 623 C C . SER A 1 80 ? 0.220 11.674 -26.363 1.00 38.66 80 SER A C 1
ATOM 625 O O . SER A 1 80 ? -0.358 11.110 -25.407 1.00 38.66 80 SER A O 1
#

Sequence (80 aa):
MSNYVYSMFGGSPMQPLQDHMAQVHLCA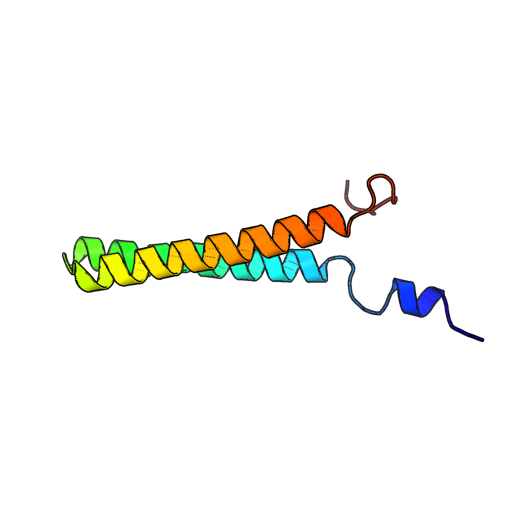SELVVFFEAVIDQDIARIQAAQTSIVNFEHEADKLKKSLRLSLPKGMFLPVS

Foldseek 3Di:
DDPPVCVVVVDPLCVLVVVLVVLVVQLVVLVVQLVVCVVVVPPVSNVVSVVVNVVSVVVSVVSVVVNVVPDDPDDPDVPD